Protein AF-A0A941EX60-F1 (afdb_monomer_lite)

Structure (mmCIF, N/CA/C/O backbone):
data_AF-A0A941EX60-F1
#
_entry.id   AF-A0A941EX60-F1
#
loop_
_atom_site.group_PDB
_atom_site.id
_atom_site.type_symbol
_atom_site.label_atom_id
_atom_site.label_alt_id
_atom_site.label_comp_id
_atom_site.label_asym_id
_atom_site.label_entity_id
_atom_site.label_seq_id
_atom_site.pdbx_PDB_ins_code
_atom_site.Cartn_x
_atom_site.Cartn_y
_atom_site.Cartn_z
_atom_site.occupancy
_atom_site.B_iso_or_equiv
_atom_site.auth_seq_id
_atom_site.auth_comp_id
_atom_site.auth_asym_id
_atom_site.auth_atom_id
_atom_site.pdbx_PDB_model_num
ATOM 1 N N . MET A 1 1 ? 16.460 -12.835 -26.273 1.00 49.59 1 MET A N 1
ATOM 2 C CA . MET A 1 1 ? 15.798 -11.607 -25.777 1.00 49.59 1 MET A CA 1
ATOM 3 C C . MET A 1 1 ? 15.577 -11.772 -24.280 1.00 49.59 1 MET A C 1
ATOM 5 O O . MET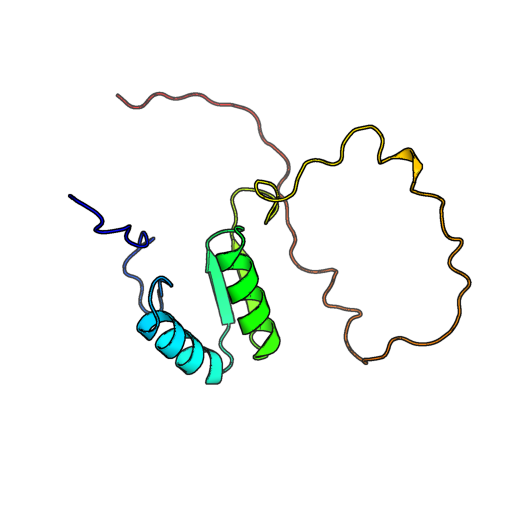 A 1 1 ? 15.169 -12.855 -23.881 1.00 49.59 1 MET A O 1
ATOM 9 N N . LEU A 1 2 ? 15.900 -10.766 -23.462 1.00 77.44 2 LEU A N 1
ATOM 10 C CA . LEU A 1 2 ? 15.728 -10.811 -22.004 1.00 77.44 2 LEU A CA 1
ATOM 11 C C . LEU A 1 2 ? 14.708 -9.742 -21.595 1.00 77.44 2 LEU A C 1
ATOM 13 O O . LEU A 1 2 ? 14.896 -8.568 -21.898 1.00 77.44 2 LEU A O 1
ATOM 17 N N . ALA A 1 3 ? 13.622 -10.169 -20.949 1.00 90.00 3 ALA A N 1
ATOM 18 C CA . ALA A 1 3 ? 12.496 -9.328 -20.533 1.00 90.00 3 ALA A CA 1
ATOM 19 C C . ALA A 1 3 ? 11.965 -9.768 -19.155 1.00 90.00 3 ALA A C 1
ATOM 21 O O . ALA A 1 3 ? 10.765 -9.878 -18.931 1.00 90.00 3 ALA A O 1
ATOM 22 N N . THR A 1 4 ? 12.871 -10.058 -18.222 1.00 92.38 4 THR A N 1
ATOM 23 C CA . THR A 1 4 ? 12.556 -10.589 -16.882 1.00 92.38 4 THR A CA 1
ATOM 24 C C . THR A 1 4 ? 11.942 -9.555 -15.931 1.00 92.38 4 THR A C 1
ATOM 26 O O . THR A 1 4 ? 11.583 -9.882 -14.803 1.00 92.38 4 THR A O 1
ATOM 29 N N . GLY A 1 5 ? 11.780 -8.307 -16.378 1.00 91.19 5 GLY A N 1
ATOM 30 C CA . GLY A 1 5 ? 11.181 -7.242 -15.586 1.00 91.19 5 GLY A CA 1
ATOM 31 C C . GLY A 1 5 ? 12.091 -6.779 -14.447 1.00 91.19 5 GLY A C 1
ATOM 32 O O . GLY A 1 5 ? 13.298 -6.635 -14.612 1.00 91.19 5 GLY A O 1
ATOM 33 N N . SER A 1 6 ? 11.495 -6.480 -13.294 1.00 89.25 6 SER A N 1
ATOM 34 C CA . SER A 1 6 ? 12.212 -6.032 -12.099 1.00 89.25 6 SER A CA 1
ATOM 35 C C . SER A 1 6 ? 11.547 -6.566 -10.835 1.00 89.25 6 SER A C 1
ATOM 37 O O . SER A 1 6 ? 10.363 -6.904 -10.842 1.00 89.25 6 SER A O 1
ATOM 39 N N . HIS A 1 7 ? 12.300 -6.621 -9.742 1.00 88.88 7 HIS A N 1
ATOM 40 C CA . HIS A 1 7 ? 11.804 -7.070 -8.445 1.00 88.88 7 HIS A CA 1
ATOM 41 C C . HIS A 1 7 ? 11.629 -5.892 -7.489 1.00 88.88 7 HIS A C 1
ATOM 43 O O . HIS A 1 7 ? 12.357 -4.898 -7.564 1.00 88.88 7 HIS A O 1
ATOM 49 N N . ALA A 1 8 ? 10.647 -6.000 -6.594 1.00 90.31 8 ALA A N 1
ATOM 50 C CA . ALA A 1 8 ? 10.499 -5.047 -5.507 1.00 90.31 8 ALA A CA 1
ATOM 51 C C . ALA A 1 8 ? 11.677 -5.189 -4.534 1.00 90.31 8 ALA A C 1
ATOM 53 O O . ALA A 1 8 ? 12.094 -6.297 -4.198 1.00 90.31 8 ALA A O 1
ATOM 54 N N . ARG A 1 9 ? 12.212 -4.056 -4.078 1.00 89.75 9 ARG A N 1
ATOM 55 C CA . ARG A 1 9 ? 13.248 -4.036 -3.046 1.00 89.75 9 ARG A CA 1
ATOM 56 C C . ARG A 1 9 ? 12.584 -4.228 -1.685 1.00 89.75 9 ARG A C 1
ATOM 58 O O . ARG A 1 9 ? 11.687 -3.460 -1.348 1.00 89.75 9 ARG A O 1
ATOM 65 N N . ARG A 1 10 ? 13.050 -5.208 -0.912 1.00 90.19 10 ARG A N 1
ATOM 66 C CA . ARG A 1 10 ? 12.714 -5.307 0.511 1.00 90.19 10 ARG A CA 1
ATOM 67 C C . ARG A 1 10 ? 13.530 -4.303 1.306 1.00 90.19 10 ARG A C 1
ATOM 69 O O . ARG A 1 10 ? 14.704 -4.082 1.007 1.00 90.19 10 ARG A O 1
ATOM 76 N N . LEU A 1 11 ? 12.886 -3.658 2.268 1.00 85.50 11 LEU A N 1
ATOM 77 C CA . LEU A 1 11 ? 13.549 -2.718 3.161 1.00 85.50 11 LEU A CA 1
ATOM 78 C C . LEU A 1 11 ? 14.237 -3.467 4.302 1.00 85.50 11 LEU A C 1
ATOM 80 O O . LEU A 1 11 ? 15.283 -3.029 4.777 1.00 85.50 11 LEU A O 1
ATOM 84 N N . SER A 1 12 ? 13.653 -4.575 4.757 1.00 87.50 12 SER A N 1
ATOM 85 C CA . SER A 1 12 ? 14.156 -5.411 5.848 1.00 87.50 12 SER A CA 1
ATOM 86 C C . SER A 1 12 ? 13.617 -6.848 5.698 1.00 87.50 12 SER A C 1
ATOM 88 O O . SER A 1 12 ? 13.306 -7.296 4.592 1.00 87.50 12 SER A O 1
ATOM 90 N N . GLU A 1 13 ? 13.535 -7.588 6.807 1.00 86.00 13 GLU A N 1
ATOM 91 C CA . GLU A 1 13 ? 12.873 -8.897 6.904 1.00 86.00 13 GLU A CA 1
ATOM 92 C C . GLU A 1 13 ? 11.904 -8.929 8.097 1.00 86.00 13 GLU A C 1
ATOM 94 O O . GLU A 1 13 ? 11.735 -9.938 8.782 1.00 86.00 13 GLU A O 1
ATOM 99 N N . LEU A 1 14 ? 11.293 -7.780 8.396 1.00 87.62 14 LEU A N 1
ATOM 100 C CA . LEU A 1 14 ? 10.461 -7.635 9.584 1.00 87.62 14 LEU A CA 1
ATOM 101 C C . LEU A 1 14 ? 9.126 -8.381 9.417 1.00 87.62 14 LEU A C 1
ATOM 103 O O . LEU A 1 14 ? 8.503 -8.312 8.350 1.00 87.62 14 LEU A O 1
ATOM 107 N N . PRO A 1 15 ? 8.616 -9.032 10.480 1.00 84.25 15 PRO A N 1
ATOM 108 C CA . PRO A 1 15 ? 7.263 -9.568 10.477 1.00 84.25 15 PRO A CA 1
ATOM 109 C C . PRO A 1 15 ? 6.249 -8.467 10.143 1.00 84.25 15 PRO A C 1
ATOM 111 O O . PRO A 1 15 ? 6.206 -7.427 10.794 1.00 84.25 15 PRO A O 1
ATOM 114 N N . GLY A 1 16 ? 5.429 -8.693 9.116 1.00 86.12 16 GLY A N 1
ATOM 115 C CA . GLY A 1 16 ? 4.431 -7.720 8.662 1.00 86.12 16 GLY A CA 1
ATOM 116 C C . GLY A 1 16 ? 4.866 -6.846 7.483 1.00 86.12 16 GLY A C 1
ATOM 117 O O . GLY A 1 16 ? 4.001 -6.209 6.882 1.00 86.12 16 GLY A O 1
ATOM 118 N N . GLU A 1 17 ? 6.139 -6.881 7.076 1.00 92.94 17 GLU A N 1
ATOM 119 C CA . GLU A 1 17 ? 6.583 -6.270 5.819 1.00 92.94 17 GLU A CA 1
ATOM 120 C C . GLU A 1 17 ? 5.863 -6.910 4.621 1.00 92.94 17 GLU A C 1
ATOM 122 O O . GLU A 1 17 ? 5.605 -8.119 4.590 1.00 92.94 17 GLU A O 1
ATOM 127 N N . LEU A 1 18 ? 5.492 -6.082 3.645 1.00 93.38 18 LEU A N 1
ATOM 128 C CA . LEU A 1 18 ? 4.883 -6.518 2.396 1.00 93.38 18 LEU A CA 1
ATOM 129 C C . LEU A 1 18 ? 5.379 -5.630 1.254 1.00 93.38 18 LEU A C 1
ATOM 131 O O . LEU A 1 18 ? 5.385 -4.405 1.364 1.00 93.38 18 LEU A O 1
ATOM 135 N N . THR A 1 19 ? 5.763 -6.257 0.149 1.00 94.56 19 THR A N 1
ATOM 136 C CA . THR A 1 19 ? 6.061 -5.584 -1.119 1.00 94.56 19 THR A CA 1
ATOM 137 C C . THR A 1 19 ? 4.908 -5.788 -2.088 1.00 94.56 19 THR A C 1
ATOM 139 O O . THR A 1 19 ? 4.256 -6.819 -2.021 1.00 94.56 19 THR A O 1
ATOM 142 N N . LEU A 1 20 ? 4.678 -4.845 -3.003 1.00 93.00 20 LEU A N 1
ATOM 143 C CA . LEU A 1 20 ? 3.600 -4.931 -3.989 1.00 93.00 20 LEU A CA 1
ATOM 144 C C . LEU A 1 20 ? 4.177 -4.928 -5.407 1.00 93.00 20 LEU A C 1
ATOM 146 O O . LEU A 1 20 ? 4.638 -3.892 -5.889 1.00 93.00 20 LEU A O 1
ATOM 150 N N . ARG A 1 21 ? 4.171 -6.087 -6.072 1.00 92.00 21 ARG A N 1
ATOM 151 C CA . ARG A 1 21 ? 4.573 -6.225 -7.480 1.00 92.00 21 ARG A CA 1
ATOM 152 C C . ARG A 1 21 ? 3.586 -7.049 -8.296 1.00 92.00 21 ARG A C 1
ATOM 154 O O . ARG A 1 21 ? 3.345 -6.708 -9.452 1.00 92.00 21 ARG A O 1
ATOM 161 N N . GLY A 1 22 ? 3.072 -8.128 -7.716 1.00 93.25 22 GLY A N 1
ATOM 162 C CA . GLY A 1 22 ? 2.156 -9.054 -8.376 1.00 93.25 22 GLY A CA 1
ATOM 163 C C . GLY A 1 22 ? 0.737 -9.016 -7.817 1.00 93.25 22 GLY A C 1
ATOM 164 O O . GLY A 1 22 ? 0.433 -8.316 -6.850 1.00 93.25 22 GLY A O 1
ATOM 165 N N . LEU A 1 23 ? -0.132 -9.822 -8.428 1.00 94.19 23 LEU A N 1
ATOM 166 C CA . LEU A 1 23 ? -1.503 -10.027 -7.961 1.00 94.19 23 LEU A CA 1
ATOM 167 C C . LEU A 1 23 ? -1.539 -10.657 -6.562 1.00 94.19 23 LEU A C 1
ATOM 169 O O . LEU A 1 23 ? -2.324 -10.223 -5.722 1.00 94.19 23 LEU A O 1
ATOM 173 N N . ASP A 1 24 ? -0.672 -11.633 -6.295 1.00 95.19 24 ASP A N 1
ATOM 174 C CA . ASP A 1 24 ? -0.634 -12.327 -5.003 1.0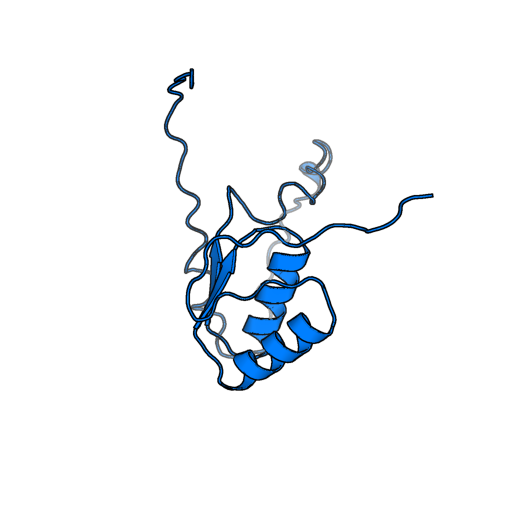0 95.19 24 ASP A CA 1
ATOM 175 C C . ASP A 1 24 ? -0.322 -11.367 -3.850 1.00 95.19 24 ASP A C 1
ATOM 177 O O . ASP A 1 24 ? -0.986 -11.393 -2.812 1.00 95.19 24 ASP A O 1
ATOM 181 N N . ASP A 1 25 ? 0.614 -10.441 -4.068 1.00 94.50 25 ASP A N 1
ATOM 182 C CA . ASP A 1 25 ? 0.929 -9.376 -3.117 1.00 94.50 25 ASP A CA 1
ATOM 183 C C . ASP A 1 25 ? -0.295 -8.487 -2.839 1.00 94.50 25 ASP A C 1
ATOM 185 O O . ASP A 1 25 ? -0.565 -8.118 -1.693 1.00 94.50 25 ASP A O 1
ATOM 189 N N . ALA A 1 26 ? -1.066 -8.155 -3.881 1.00 94.62 26 ALA A N 1
ATOM 190 C CA . ALA A 1 26 ? -2.266 -7.330 -3.761 1.00 94.62 26 ALA A CA 1
ATOM 191 C C . ALA A 1 26 ? -3.382 -8.050 -2.991 1.00 94.62 26 ALA A C 1
ATOM 193 O O . ALA A 1 26 ? -4.066 -7.437 -2.165 1.00 94.62 26 ALA A O 1
ATOM 194 N N . LEU A 1 27 ? -3.553 -9.355 -3.217 1.00 96.50 27 LEU A N 1
ATOM 195 C CA . LEU A 1 27 ? -4.503 -10.184 -2.475 1.00 96.50 27 LEU A CA 1
ATOM 196 C C . LEU A 1 27 ? -4.101 -10.301 -1.001 1.00 96.50 27 LEU A C 1
ATOM 198 O O . LEU A 1 27 ? -4.948 -10.121 -0.122 1.00 96.50 27 LEU A O 1
ATOM 202 N N . ALA A 1 28 ? -2.814 -10.521 -0.722 1.00 95.31 28 ALA A N 1
ATOM 203 C CA . ALA A 1 28 ? -2.281 -10.562 0.637 1.00 95.31 28 ALA A CA 1
ATOM 204 C C . ALA A 1 28 ? -2.465 -9.220 1.362 1.00 95.31 28 ALA A C 1
ATOM 206 O O . ALA A 1 28 ? -2.903 -9.190 2.516 1.00 95.31 28 ALA A O 1
ATOM 207 N N . LEU A 1 29 ? -2.199 -8.102 0.678 1.00 95.44 29 LEU A N 1
ATOM 208 C CA . LEU A 1 29 ? -2.452 -6.761 1.200 1.00 95.44 29 LEU A CA 1
ATOM 209 C C . LEU A 1 29 ? -3.932 -6.584 1.541 1.00 95.44 29 LEU A C 1
ATOM 211 O O . LEU A 1 29 ? -4.263 -6.214 2.666 1.00 95.44 29 LEU A O 1
ATOM 215 N N . ARG A 1 30 ? -4.831 -6.890 0.600 1.00 95.50 30 ARG A N 1
ATOM 216 C CA . ARG A 1 30 ? -6.281 -6.759 0.795 1.00 95.50 30 ARG A CA 1
ATOM 217 C C . ARG A 1 30 ? -6.771 -7.570 1.993 1.00 95.50 30 ARG A C 1
ATOM 219 O O . ARG A 1 30 ? -7.559 -7.056 2.783 1.00 95.50 30 ARG A O 1
ATOM 226 N N . ALA A 1 31 ? -6.291 -8.803 2.149 1.00 96.00 31 ALA A N 1
ATOM 227 C CA . ALA A 1 31 ? -6.632 -9.646 3.292 1.00 96.00 31 ALA A CA 1
ATOM 228 C C . ALA A 1 31 ? -6.169 -9.024 4.620 1.00 96.00 31 ALA A C 1
ATOM 230 O O . ALA A 1 31 ? -6.937 -8.982 5.578 1.00 96.00 31 ALA A O 1
ATOM 231 N N . ARG A 1 32 ? -4.949 -8.472 4.674 1.00 95.25 32 ARG A N 1
ATOM 232 C CA . ARG A 1 32 ? -4.436 -7.793 5.877 1.00 95.25 32 ARG A CA 1
ATOM 233 C C . ARG A 1 32 ? -5.187 -6.507 6.200 1.00 95.25 32 ARG A C 1
ATOM 235 O O . ARG A 1 32 ? -5.408 -6.217 7.368 1.00 95.25 32 ARG A O 1
ATOM 242 N N . LEU A 1 33 ? -5.603 -5.746 5.190 1.00 95.75 33 LEU A N 1
ATOM 243 C CA . LEU A 1 33 ? -6.368 -4.515 5.397 1.00 95.75 33 LEU A CA 1
ATOM 244 C C . LEU A 1 33 ? -7.777 -4.777 5.952 1.00 95.75 33 LEU A C 1
ATOM 246 O O . LEU A 1 33 ? -8.356 -3.884 6.566 1.00 95.75 33 LEU A O 1
ATOM 250 N N . ALA A 1 34 ? -8.319 -5.990 5.799 1.00 95.50 34 ALA A N 1
ATOM 251 C CA . ALA A 1 34 ? -9.647 -6.339 6.307 1.00 95.50 34 ALA A CA 1
ATOM 252 C C . ALA A 1 34 ? -9.765 -6.206 7.837 1.00 95.50 34 ALA A C 1
ATOM 254 O O . ALA A 1 34 ? -10.835 -5.861 8.338 1.00 95.50 34 ALA A O 1
ATOM 255 N N . SER A 1 35 ? -8.671 -6.413 8.580 1.00 95.38 35 SER A N 1
ATOM 256 C CA . SER A 1 35 ? -8.634 -6.216 10.038 1.00 95.38 35 SER A CA 1
ATOM 257 C C . SER A 1 35 ? -8.471 -4.750 10.461 1.00 95.38 35 SER A C 1
ATOM 259 O O . SER A 1 35 ? -8.420 -4.462 11.655 1.00 95.38 35 SER A O 1
ATOM 261 N N . LYS A 1 36 ? -8.414 -3.817 9.499 1.00 96.56 36 LYS A N 1
ATOM 262 C CA . LYS A 1 36 ? -8.222 -2.371 9.696 1.00 96.56 36 LYS A CA 1
ATOM 263 C C . LYS A 1 36 ? -6.992 -2.019 10.554 1.00 96.56 36 LYS A C 1
ATOM 265 O O . LYS A 1 36 ? -7.113 -1.256 11.517 1.00 96.56 36 LYS A O 1
ATOM 270 N N . PRO A 1 37 ? -5.800 -2.561 10.240 1.00 95.38 37 PRO A N 1
ATOM 271 C CA . PRO A 1 37 ? -4.598 -2.299 11.020 1.00 95.38 37 PRO A CA 1
ATOM 272 C C . PRO A 1 37 ? -4.113 -0.848 10.863 1.00 95.38 37 PRO A C 1
ATOM 274 O O . PRO A 1 37 ? -4.581 -0.082 10.020 1.00 95.38 37 PRO A O 1
ATOM 277 N N . SER A 1 38 ? -3.114 -0.474 11.665 1.00 96.62 38 SER A N 1
ATOM 278 C CA . SER A 1 38 ? -2.299 0.707 11.369 1.00 96.62 38 SER A CA 1
ATOM 279 C C . SER A 1 38 ? -1.298 0.348 10.271 1.00 96.62 38 SER A C 1
ATOM 281 O O . SER A 1 38 ? -0.574 -0.636 10.397 1.00 96.62 38 SER A O 1
ATOM 283 N N . VAL A 1 39 ? -1.259 1.136 9.201 1.00 97.06 39 VAL A N 1
ATOM 284 C CA . VAL A 1 39 ? -0.484 0.855 7.989 1.00 97.06 39 VAL A CA 1
ATOM 285 C C . VAL A 1 39 ? 0.591 1.917 7.815 1.00 97.06 39 VAL A C 1
ATOM 287 O O . VAL A 1 39 ? 0.304 3.113 7.830 1.00 97.06 39 VAL A O 1
ATOM 290 N N . VAL A 1 40 ? 1.828 1.476 7.603 1.00 96.69 40 VAL A N 1
ATOM 291 C CA . VAL A 1 40 ? 2.931 2.348 7.195 1.00 96.69 40 VAL A CA 1
ATOM 292 C C . VAL A 1 40 ? 3.264 2.045 5.741 1.00 96.69 40 VAL A C 1
ATOM 294 O O . VAL A 1 40 ? 3.546 0.901 5.392 1.00 96.69 40 VAL A O 1
ATOM 297 N N . VAL A 1 41 ? 3.228 3.067 4.892 1.00 96.38 41 VAL A N 1
ATOM 298 C CA . VAL A 1 41 ? 3.597 2.973 3.478 1.00 96.38 41 VAL A CA 1
ATOM 299 C C . VAL A 1 41 ? 4.943 3.650 3.275 1.00 96.38 41 VAL A C 1
ATOM 301 O O . VAL A 1 41 ? 5.106 4.833 3.575 1.00 96.38 41 VAL A O 1
ATOM 304 N N . ILE A 1 42 ? 5.909 2.904 2.747 1.00 95.12 42 ILE A N 1
ATOM 305 C CA . ILE A 1 42 ? 7.243 3.419 2.444 1.00 95.12 42 ILE A CA 1
ATOM 306 C C . ILE A 1 42 ? 7.316 3.781 0.960 1.00 95.12 42 ILE A C 1
ATOM 308 O O . ILE A 1 42 ? 7.172 2.923 0.092 1.00 95.12 42 ILE A O 1
ATOM 312 N N . GLY A 1 43 ? 7.577 5.055 0.674 1.00 92.62 43 GLY A N 1
ATOM 313 C CA . GLY A 1 43 ? 7.686 5.599 -0.676 1.00 92.62 43 GLY A CA 1
ATOM 314 C C . GLY A 1 43 ? 6.512 6.505 -1.046 1.00 92.62 43 GLY A C 1
ATOM 315 O O . GLY A 1 43 ? 5.354 6.106 -1.011 1.00 92.62 43 GLY A O 1
ATOM 316 N N . GLY A 1 44 ? 6.829 7.731 -1.466 1.00 92.38 44 GLY A N 1
ATOM 317 C CA . GLY A 1 44 ? 5.852 8.746 -1.878 1.00 92.38 44 GLY A CA 1
ATOM 318 C C . GLY A 1 44 ? 5.591 8.790 -3.386 1.00 92.38 44 GLY A C 1
ATOM 319 O O . GLY A 1 44 ? 5.315 9.862 -3.911 1.00 92.38 44 GLY A O 1
ATOM 320 N N . GLY A 1 45 ? 5.767 7.678 -4.105 1.00 93.50 45 GLY A N 1
ATOM 321 C CA . GLY A 1 45 ? 5.458 7.588 -5.539 1.00 93.50 45 GLY A CA 1
ATOM 322 C C . GLY A 1 45 ? 3.988 7.227 -5.810 1.00 93.50 45 GLY A C 1
ATOM 323 O O . GLY A 1 45 ? 3.258 6.956 -4.859 1.00 93.50 45 GLY A O 1
ATOM 324 N N . PRO A 1 46 ? 3.555 7.161 -7.086 1.00 94.25 46 PRO A N 1
ATOM 325 C CA . PRO A 1 46 ? 2.174 6.860 -7.468 1.00 94.25 46 PRO A CA 1
ATOM 326 C C . PRO A 1 46 ? 1.629 5.592 -6.810 1.00 94.25 46 PRO A C 1
ATOM 328 O O . PRO A 1 46 ? 0.642 5.669 -6.092 1.00 94.25 46 PRO A O 1
ATOM 331 N N . LEU A 1 47 ? 2.343 4.467 -6.933 1.00 93.69 47 LEU A N 1
ATOM 332 C CA . LEU A 1 47 ? 1.925 3.197 -6.332 1.00 93.69 47 LEU A CA 1
ATOM 333 C C . LEU A 1 47 ? 1.798 3.285 -4.801 1.00 93.69 47 LEU A C 1
ATOM 335 O O . LEU A 1 47 ? 0.839 2.783 -4.226 1.00 93.69 47 LEU A O 1
ATOM 339 N N . GLY A 1 48 ? 2.744 3.953 -4.133 1.00 94.50 48 GLY A N 1
ATOM 340 C CA . GLY A 1 48 ? 2.681 4.157 -2.683 1.00 94.50 48 GLY A CA 1
ATOM 341 C C . GLY A 1 48 ? 1.459 4.983 -2.278 1.00 94.50 48 GLY A C 1
ATOM 342 O O . GLY A 1 48 ? 0.759 4.641 -1.329 1.00 94.50 48 GLY A O 1
ATOM 343 N N . MET A 1 49 ? 1.141 6.029 -3.040 1.00 95.94 49 MET A N 1
ATOM 344 C CA . MET A 1 49 ? -0.032 6.864 -2.782 1.00 95.94 49 MET A CA 1
ATOM 345 C C . MET A 1 49 ? -1.354 6.165 -3.107 1.00 95.94 49 MET A C 1
ATOM 347 O O . MET A 1 49 ? -2.319 6.346 -2.368 1.00 95.94 49 MET A O 1
ATOM 351 N N . GLU A 1 50 ? -1.407 5.336 -4.148 1.00 96.19 50 GLU A N 1
ATOM 352 C CA . GLU A 1 50 ? -2.565 4.487 -4.454 1.00 96.19 50 GLU A CA 1
ATOM 353 C C . GLU A 1 50 ? -2.830 3.490 -3.323 1.00 96.19 50 GLU A C 1
ATOM 355 O O . GLU A 1 50 ? -3.958 3.388 -2.839 1.00 96.19 50 GLU A O 1
ATOM 360 N N . VAL A 1 51 ? -1.785 2.819 -2.828 1.00 96.75 51 VAL A N 1
ATOM 361 C CA . VAL A 1 51 ? -1.885 1.910 -1.676 1.00 96.75 51 VAL A CA 1
ATOM 362 C C . VAL A 1 51 ? -2.327 2.657 -0.421 1.00 96.75 51 VAL A C 1
ATOM 364 O O . VAL A 1 51 ? -3.225 2.195 0.283 1.00 96.75 51 VAL A O 1
ATOM 367 N N . ALA A 1 52 ? -1.737 3.823 -0.146 1.00 97.12 52 ALA A N 1
ATOM 368 C CA . ALA A 1 52 ? -2.115 4.647 0.997 1.00 97.12 52 ALA A CA 1
ATOM 369 C C . ALA A 1 52 ? -3.588 5.073 0.918 1.00 97.12 52 ALA A C 1
ATOM 371 O O . ALA A 1 52 ? -4.318 4.962 1.902 1.00 97.12 52 ALA A O 1
ATOM 372 N N . SER A 1 53 ? -4.045 5.503 -0.260 1.00 96.56 53 SER A N 1
ATOM 373 C CA . SER A 1 53 ? -5.439 5.872 -0.509 1.00 96.56 53 SER A CA 1
ATOM 374 C C . SER A 1 53 ? -6.386 4.683 -0.335 1.00 96.56 53 SER A C 1
ATOM 376 O O . SER A 1 53 ? -7.392 4.807 0.362 1.00 96.56 53 SER A O 1
ATOM 378 N N . GLY A 1 54 ? -6.043 3.514 -0.882 1.00 96.56 54 GLY A N 1
ATOM 379 C CA . GLY A 1 54 ? -6.832 2.291 -0.730 1.00 96.56 54 GLY A CA 1
ATOM 380 C C . GLY A 1 54 ? -6.935 1.826 0.725 1.00 96.56 54 GLY A C 1
ATOM 381 O O . GLY A 1 54 ? -8.018 1.469 1.187 1.00 96.56 54 GLY A O 1
ATOM 382 N N . ALA A 1 55 ? -5.838 1.893 1.482 1.00 96.94 55 ALA A N 1
ATOM 383 C CA . ALA A 1 55 ? -5.833 1.568 2.908 1.00 96.94 55 ALA A CA 1
ATOM 384 C C . ALA A 1 55 ? -6.671 2.562 3.733 1.00 96.94 55 ALA A C 1
ATOM 386 O O . ALA A 1 55 ? -7.431 2.143 4.608 1.00 96.94 55 ALA A O 1
ATOM 387 N N . LEU A 1 56 ? -6.600 3.862 3.422 1.00 97.00 56 LEU A N 1
ATOM 388 C CA . LEU A 1 56 ? -7.476 4.874 4.024 1.00 97.00 56 LEU A CA 1
ATOM 389 C C . LEU A 1 56 ? -8.952 4.593 3.710 1.00 97.00 56 LEU A C 1
ATOM 391 O O . LEU A 1 56 ? -9.782 4.631 4.616 1.00 97.00 56 LEU A O 1
ATOM 395 N N . ALA A 1 57 ? -9.282 4.256 2.459 1.00 96.38 57 ALA A N 1
ATOM 396 C CA . ALA A 1 57 ? -10.643 3.908 2.046 1.00 96.38 57 ALA A CA 1
ATOM 397 C C . ALA A 1 57 ? -11.165 2.636 2.739 1.00 96.38 57 ALA A C 1
ATOM 399 O O . ALA A 1 57 ? -12.355 2.536 3.032 1.00 96.38 57 ALA A O 1
ATOM 400 N N . ALA A 1 58 ? -10.278 1.695 3.073 1.00 95.50 58 ALA A N 1
ATOM 401 C CA . ALA A 1 58 ? -10.598 0.520 3.884 1.00 95.50 58 ALA A CA 1
ATOM 402 C C . ALA A 1 58 ? -10.816 0.839 5.383 1.00 95.50 58 ALA A C 1
ATOM 404 O O . ALA A 1 58 ? -11.202 -0.042 6.154 1.00 95.50 58 ALA A O 1
ATOM 405 N N . GLY A 1 59 ? -10.595 2.087 5.812 1.00 96.31 59 GLY A N 1
ATOM 406 C CA . GLY A 1 59 ? -10.756 2.533 7.198 1.00 96.31 59 GLY A CA 1
ATOM 407 C C . GLY A 1 59 ? -9.524 2.310 8.076 1.00 96.31 59 GLY A C 1
ATOM 408 O O . GLY A 1 59 ? -9.646 2.308 9.301 1.00 96.31 59 GLY A O 1
ATOM 409 N N . CYS A 1 60 ? -8.350 2.106 7.478 1.00 97.38 60 CYS A N 1
ATOM 410 C CA . CYS A 1 60 ? -7.094 1.968 8.212 1.00 97.38 60 CYS A CA 1
ATOM 411 C C . CYS A 1 60 ? -6.527 3.338 8.602 1.00 97.38 60 CYS A C 1
ATOM 413 O O . CYS A 1 60 ? -6.725 4.338 7.909 1.00 97.38 60 CYS A O 1
ATOM 415 N N . ARG A 1 61 ? -5.732 3.378 9.677 1.00 97.81 61 ARG A N 1
ATOM 416 C CA . ARG A 1 61 ? -4.863 4.529 9.964 1.00 97.81 61 ARG A CA 1
ATOM 417 C C . ARG A 1 61 ? -3.600 4.393 9.123 1.00 97.81 61 ARG A C 1
ATOM 419 O O . ARG A 1 61 ? -2.920 3.381 9.247 1.00 97.81 61 ARG A O 1
ATOM 426 N N . VAL A 1 62 ? -3.282 5.389 8.299 1.00 97.88 62 VAL A N 1
ATOM 427 C CA . VAL A 1 62 ? -2.163 5.305 7.350 1.00 97.88 62 VAL A CA 1
ATOM 428 C C . VAL A 1 62 ? -1.115 6.375 7.629 1.00 97.88 62 VAL A C 1
ATOM 430 O O . VAL A 1 62 ? -1.445 7.542 7.825 1.00 97.88 62 VAL A O 1
ATOM 433 N N . THR A 1 63 ? 0.154 5.978 7.599 1.00 97.25 63 THR A N 1
ATOM 434 C CA . THR A 1 63 ? 1.314 6.872 7.652 1.00 97.25 63 THR A CA 1
ATOM 435 C C . THR A 1 63 ? 2.181 6.634 6.422 1.00 97.25 63 THR A C 1
ATOM 437 O O . THR A 1 63 ? 2.550 5.497 6.143 1.00 97.25 63 THR A O 1
ATOM 440 N N . VAL A 1 64 ? 2.521 7.693 5.687 1.00 96.44 64 VAL A N 1
ATOM 441 C CA . VAL A 1 64 ? 3.406 7.612 4.515 1.00 96.44 64 VAL A CA 1
ATOM 442 C C . VAL A 1 64 ? 4.778 8.163 4.882 1.00 96.44 64 VAL A C 1
ATOM 444 O O . VAL A 1 64 ? 4.882 9.271 5.404 1.00 96.44 64 VAL A O 1
ATOM 447 N N . VAL A 1 65 ? 5.832 7.403 4.587 1.00 95.56 65 VAL A N 1
ATOM 448 C CA . VAL A 1 65 ? 7.227 7.813 4.779 1.00 95.56 65 VAL A CA 1
ATOM 449 C C . VAL A 1 65 ? 7.871 8.014 3.413 1.00 95.56 65 VAL A C 1
ATOM 451 O O . VAL A 1 65 ? 7.976 7.078 2.619 1.00 95.56 65 VAL A O 1
ATOM 454 N N . SER A 1 66 ? 8.322 9.233 3.124 1.00 93.69 66 SER A N 1
ATOM 455 C CA . SER A 1 66 ? 8.958 9.585 1.853 1.00 93.69 66 SER A CA 1
ATOM 456 C C . SER A 1 66 ? 10.139 10.530 2.043 1.00 93.69 66 SER A C 1
ATOM 458 O O . SER A 1 66 ? 10.167 11.350 2.958 1.00 93.69 66 SER A O 1
ATOM 460 N N . GLN A 1 67 ? 11.112 10.437 1.134 1.00 88.44 67 GLN A N 1
ATOM 461 C CA . GLN A 1 67 ? 12.208 11.398 1.034 1.00 88.44 67 GLN A CA 1
ATOM 462 C C . GLN A 1 67 ? 11.686 12.666 0.338 1.00 88.44 67 GLN A C 1
ATOM 464 O O . GLN A 1 67 ? 11.756 12.790 -0.882 1.00 88.44 67 GLN A O 1
ATOM 469 N N . GLY A 1 68 ? 11.083 13.573 1.109 1.00 88.81 68 GLY A N 1
ATOM 470 C CA . GLY A 1 68 ? 10.460 14.806 0.614 1.00 88.81 68 GLY A CA 1
ATOM 471 C C . GLY A 1 68 ? 8.942 14.710 0.445 1.00 88.81 68 GLY A C 1
ATOM 472 O O . GLY A 1 68 ? 8.313 13.744 0.879 1.00 88.81 68 GLY A O 1
ATOM 473 N N . VAL A 1 69 ? 8.347 15.738 -0.166 1.00 87.94 69 VAL A N 1
ATOM 474 C CA . VAL A 1 69 ? 6.893 15.815 -0.377 1.00 87.94 69 VAL A CA 1
ATOM 475 C C . VAL A 1 69 ? 6.459 14.719 -1.368 1.00 87.94 69 VAL A C 1
ATOM 477 O O . VAL A 1 69 ? 7.033 14.645 -2.462 1.00 87.94 69 VAL A O 1
ATOM 480 N N . PRO A 1 70 ? 5.469 13.868 -1.026 1.00 90.12 70 PRO A N 1
ATOM 481 C CA . PRO A 1 70 ? 4.977 12.828 -1.927 1.00 90.12 70 PRO A CA 1
ATOM 482 C C . PRO A 1 70 ? 4.568 13.374 -3.300 1.00 90.12 70 PRO A C 1
ATOM 484 O O . PRO A 1 70 ? 4.107 14.505 -3.418 1.00 90.12 70 PRO A O 1
ATOM 487 N N . LEU A 1 71 ? 4.736 12.557 -4.341 1.00 89.81 71 LEU A N 1
ATOM 488 C CA . LEU A 1 71 ? 4.406 12.833 -5.747 1.00 89.81 71 LEU A CA 1
ATOM 489 C C . LEU A 1 71 ? 5.168 13.988 -6.414 1.00 89.81 71 LEU A C 1
ATOM 491 O O . LEU A 1 71 ? 4.979 14.225 -7.604 1.00 89.81 71 LEU A O 1
ATOM 495 N N . THR A 1 72 ? 6.068 14.675 -5.711 1.00 86.69 72 THR A N 1
ATOM 496 C CA . THR A 1 72 ? 6.788 15.838 -6.265 1.00 86.69 72 THR A CA 1
ATOM 497 C C . THR A 1 72 ? 7.606 15.507 -7.515 1.00 86.69 72 THR A C 1
ATOM 499 O O . THR A 1 72 ? 7.722 16.343 -8.402 1.00 86.69 72 THR A O 1
ATOM 502 N N . GLY A 1 73 ? 8.168 14.299 -7.613 1.00 83.31 73 GLY A N 1
ATOM 503 C CA . GLY A 1 73 ? 8.946 13.882 -8.786 1.00 83.31 73 GLY A CA 1
ATOM 504 C C . GLY A 1 73 ? 8.095 13.523 -10.009 1.00 83.31 73 GLY A C 1
ATOM 505 O O . GLY A 1 73 ? 8.632 13.369 -11.100 1.00 83.31 73 GLY A O 1
ATOM 506 N N . GLN A 1 74 ? 6.785 13.355 -9.826 1.00 85.69 74 GLN A N 1
ATOM 507 C CA . GLN A 1 74 ? 5.840 12.879 -10.836 1.00 85.69 74 GLN A CA 1
ATOM 508 C C . GLN A 1 74 ? 4.861 13.973 -11.262 1.00 85.69 74 GLN A C 1
ATOM 510 O O . GLN A 1 74 ? 4.336 13.937 -12.372 1.00 85.69 74 GLN A O 1
ATOM 515 N N . LEU A 1 75 ? 4.618 14.950 -10.388 1.00 79.25 75 LEU A N 1
ATOM 516 C CA . LEU A 1 75 ? 3.870 16.148 -10.723 1.00 79.25 75 LEU A CA 1
ATOM 517 C C . LEU A 1 75 ? 4.775 17.088 -11.517 1.00 79.25 75 LEU A C 1
ATOM 519 O O . LEU A 1 75 ? 5.872 17.438 -11.082 1.00 79.25 75 LEU A O 1
ATOM 523 N N . ALA A 1 76 ? 4.305 17.507 -12.692 1.00 69.44 76 ALA A N 1
ATOM 524 C CA . ALA A 1 76 ? 4.976 18.549 -13.452 1.00 69.44 76 ALA A CA 1
ATOM 525 C C . ALA A 1 76 ? 5.096 19.801 -12.576 1.00 69.44 76 ALA A C 1
ATOM 527 O O . ALA A 1 76 ? 4.125 20.210 -11.932 1.00 69.44 76 ALA A O 1
ATOM 528 N N . GLN A 1 77 ? 6.280 20.416 -12.546 1.00 66.31 77 GLN A N 1
ATOM 529 C CA . GLN A 1 77 ? 6.422 21.676 -11.832 1.00 66.31 77 GLN A CA 1
ATOM 530 C C . GLN A 1 77 ? 5.480 22.711 -12.450 1.00 66.31 77 GLN A C 1
ATOM 532 O O . GLN A 1 77 ? 5.383 22.780 -13.683 1.00 66.31 77 GLN A O 1
ATOM 537 N N . PRO A 1 78 ? 4.776 23.509 -11.627 1.00 61.72 78 PRO A N 1
ATOM 538 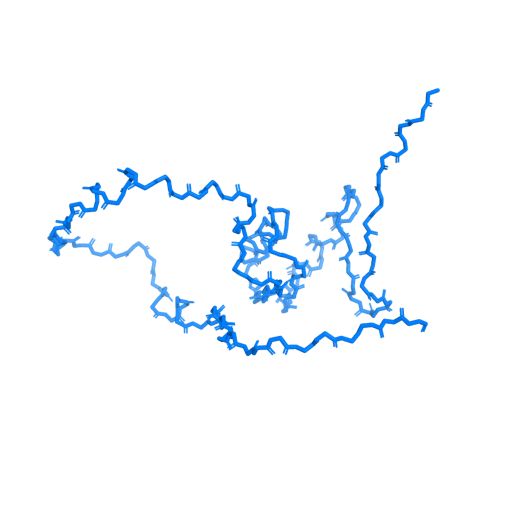C CA . PRO A 1 78 ? 3.935 24.561 -12.157 1.00 61.72 78 PRO A CA 1
ATOM 539 C C . PRO A 1 78 ? 4.820 25.479 -12.994 1.00 61.72 78 PRO A C 1
ATOM 541 O O . PRO A 1 78 ? 5.770 26.083 -12.494 1.00 61.72 78 PRO A O 1
ATOM 544 N N . SER A 1 79 ? 4.526 25.556 -14.293 1.00 60.62 79 SER A N 1
ATOM 545 C CA . SER A 1 79 ? 5.209 26.511 -15.155 1.00 60.62 79 SER A CA 1
ATOM 546 C C . SER A 1 79 ? 5.005 27.920 -14.577 1.00 60.62 79 SER A C 1
ATOM 548 O O . SER A 1 79 ? 3.921 28.215 -14.048 1.00 60.62 79 SER A O 1
ATOM 550 N N . PRO A 1 80 ? 6.001 28.817 -14.683 1.00 63.78 80 PRO A N 1
ATOM 551 C CA . PRO A 1 80 ? 5.935 30.156 -14.093 1.00 63.78 80 PRO A CA 1
ATOM 552 C C . PRO A 1 80 ? 4.763 31.011 -14.608 1.00 63.78 80 PRO A C 1
ATOM 554 O O . PRO A 1 80 ? 4.453 32.036 -14.013 1.00 63.78 80 PRO A O 1
ATOM 557 N N . ARG A 1 81 ? 4.070 30.589 -15.677 1.00 57.78 81 ARG A N 1
ATOM 558 C CA . ARG A 1 81 ? 2.867 31.249 -16.210 1.00 57.78 81 ARG A CA 1
ATOM 559 C C . ARG A 1 81 ? 1.562 30.886 -15.491 1.00 57.78 81 ARG A C 1
ATOM 561 O O . ARG A 1 81 ? 0.561 31.548 -15.729 1.00 57.78 81 ARG A O 1
ATOM 568 N N . SER A 1 82 ? 1.539 29.861 -14.638 1.00 57.50 82 SER A N 1
ATOM 569 C CA . SER A 1 82 ? 0.305 29.414 -13.960 1.00 57.50 82 SER A CA 1
ATOM 570 C C . SER A 1 82 ? -0.037 30.197 -12.684 1.00 57.50 82 SER A C 1
ATOM 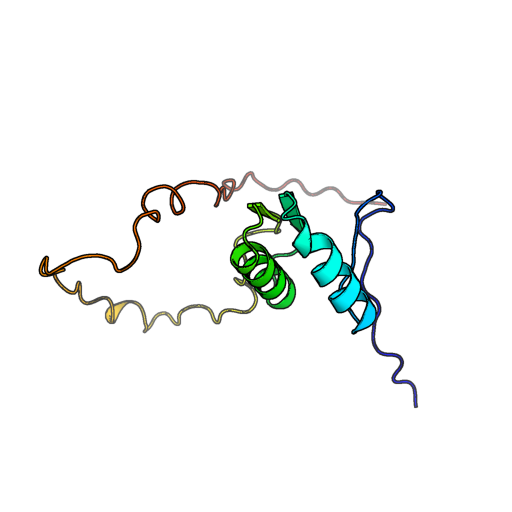572 O O . SER A 1 82 ? -1.171 30.137 -12.212 1.00 57.50 82 SER A O 1
ATOM 574 N N . SER A 1 83 ? 0.906 30.980 -12.148 1.00 55.50 83 SER A N 1
ATOM 575 C CA . SER A 1 83 ? 0.741 31.749 -10.904 1.00 55.50 83 SER A CA 1
ATOM 576 C C . SER A 1 83 ? -0.269 32.899 -11.019 1.00 55.50 83 SER A C 1
ATOM 578 O O . SER A 1 83 ? -0.837 33.318 -10.009 1.00 55.50 83 SER A O 1
ATOM 580 N N . SER A 1 84 ? -0.556 33.369 -12.237 1.00 54.91 84 SER A N 1
ATOM 581 C CA . SER A 1 84 ? -1.503 34.460 -12.496 1.00 54.91 84 SER A CA 1
ATOM 582 C C . SER A 1 84 ? -2.973 34.025 -12.528 1.00 54.91 84 SER A C 1
ATOM 584 O O . SER A 1 84 ? -3.854 34.883 -12.504 1.00 54.91 84 SER A O 1
ATOM 586 N N . LEU A 1 85 ? -3.271 32.718 -12.537 1.00 58.53 85 LEU A N 1
ATOM 587 C CA . LEU A 1 85 ? -4.655 32.224 -12.527 1.00 58.53 85 LEU A CA 1
ATOM 588 C C . LEU A 1 85 ? -5.252 32.048 -11.129 1.00 58.53 85 LEU A C 1
ATOM 590 O O . LEU A 1 85 ? -6.431 31.710 -11.004 1.00 58.53 85 LEU A O 1
ATOM 594 N N . THR A 1 86 ? -4.499 32.366 -10.076 1.00 55.28 86 THR A N 1
ATOM 595 C CA . THR A 1 86 ? -5.043 32.470 -8.718 1.00 55.28 86 THR A CA 1
ATOM 596 C C . THR A 1 86 ? -5.821 33.782 -8.573 1.00 55.28 86 THR A C 1
ATOM 598 O O . THR A 1 86 ? -5.470 34.651 -7.782 1.00 55.28 86 THR A O 1
ATOM 601 N N . ARG A 1 87 ? -6.909 33.956 -9.340 1.00 44.25 87 ARG A N 1
ATOM 602 C CA . ARG A 1 87 ? -7.959 34.896 -8.932 1.00 44.25 87 ARG A CA 1
ATOM 603 C C . ARG A 1 87 ? -8.460 34.383 -7.585 1.00 44.25 87 ARG A C 1
ATOM 605 O O . ARG A 1 87 ? -8.931 33.243 -7.538 1.00 44.25 87 ARG A O 1
ATOM 612 N N . PRO A 1 88 ? -8.388 35.167 -6.498 1.00 46.47 88 PRO A N 1
ATOM 613 C CA . PRO A 1 88 ? -9.105 34.814 -5.292 1.00 46.47 88 PRO A CA 1
ATOM 614 C C . PRO A 1 88 ? -10.584 34.762 -5.675 1.00 46.47 88 PRO A C 1
ATOM 616 O O . PRO A 1 88 ? -11.232 35.789 -5.869 1.00 46.47 88 PRO A O 1
ATOM 619 N N . ARG A 1 89 ? -11.128 33.550 -5.846 1.00 47.22 89 ARG A N 1
ATOM 620 C CA . ARG A 1 89 ? -12.567 33.343 -5.716 1.00 47.22 89 ARG A CA 1
ATOM 621 C C . ARG A 1 89 ? -12.855 33.764 -4.291 1.00 47.22 89 ARG A C 1
ATOM 623 O O . ARG A 1 89 ? -12.530 33.033 -3.359 1.00 47.22 89 ARG A O 1
ATOM 630 N N . THR A 1 90 ? -13.393 34.969 -4.132 1.00 48.03 90 THR A N 1
ATOM 631 C CA . THR A 1 90 ? -14.064 35.373 -2.908 1.00 48.03 90 THR A CA 1
ATOM 632 C C . THR A 1 90 ? -15.017 34.235 -2.581 1.00 48.03 90 THR A C 1
ATOM 634 O O . THR A 1 90 ? -15.957 33.940 -3.321 1.00 48.03 90 THR A O 1
ATOM 637 N N . ALA A 1 91 ? -14.668 33.477 -1.544 1.00 46.44 91 ALA A N 1
ATOM 638 C CA . ALA A 1 91 ? -15.472 32.378 -1.069 1.00 46.44 91 ALA A CA 1
ATOM 639 C C . ALA A 1 91 ? -16.742 33.001 -0.490 1.00 46.44 91 ALA A C 1
ATOM 641 O O . ALA A 1 91 ? -16.805 33.353 0.686 1.00 46.44 91 ALA A O 1
ATOM 642 N N . SER A 1 92 ? -17.738 33.198 -1.354 1.00 44.16 92 SER A N 1
ATOM 643 C CA . SER A 1 92 ? -19.117 33.386 -0.942 1.00 44.16 92 SER A CA 1
ATOM 644 C C . SER A 1 92 ? -19.461 32.188 -0.063 1.00 44.16 92 SER A C 1
ATOM 646 O O . SER A 1 92 ? -19.482 31.044 -0.524 1.00 44.16 92 SER A O 1
ATOM 648 N N . LYS A 1 93 ? -19.619 32.451 1.238 1.00 45.47 93 LYS A N 1
ATOM 649 C CA . LYS A 1 93 ? -20.107 31.488 2.220 1.00 45.47 93 LYS A CA 1
ATOM 650 C C . LYS A 1 93 ? -21.486 31.022 1.760 1.00 45.47 93 LYS A C 1
ATOM 652 O O . LYS A 1 93 ? -22.477 31.699 2.001 1.00 45.47 93 LYS A O 1
ATOM 657 N N . SER A 1 94 ? -21.554 29.851 1.143 1.00 41.06 94 SER A N 1
ATOM 658 C CA . SER A 1 94 ? -22.809 29.141 0.943 1.00 41.06 94 SER A CA 1
ATOM 659 C C . SER A 1 94 ? -22.603 27.649 1.174 1.00 41.06 94 SER A C 1
ATOM 661 O O . SER A 1 94 ? -21.879 26.983 0.446 1.00 41.06 94 SER A O 1
ATOM 663 N N . SER A 1 95 ? -23.270 27.196 2.238 1.00 42.28 95 SER A N 1
ATOM 664 C CA . SER A 1 95 ? -23.858 25.872 2.462 1.00 42.28 95 SER A CA 1
ATOM 665 C C . SER A 1 95 ? -22.978 24.600 2.442 1.00 42.28 95 SER A C 1
ATOM 667 O O . SER A 1 95 ? -22.671 24.020 1.415 1.00 42.28 95 SER A O 1
ATOM 669 N N . ARG A 1 96 ? -22.721 24.127 3.676 1.00 38.91 96 ARG A N 1
ATOM 670 C CA . ARG A 1 96 ? -22.635 22.733 4.182 1.00 38.91 96 ARG A CA 1
ATOM 671 C C . ARG A 1 96 ? -21.683 21.721 3.493 1.00 38.91 96 ARG A C 1
ATOM 673 O O . ARG A 1 96 ? -21.907 21.339 2.352 1.00 38.91 96 ARG A O 1
ATOM 680 N N . PRO A 1 97 ? -20.700 21.152 4.225 1.00 44.09 97 PRO A N 1
ATOM 681 C CA . PRO A 1 97 ? -19.942 19.999 3.744 1.00 44.09 97 PRO A CA 1
ATOM 682 C C . PRO A 1 97 ? -20.795 18.710 3.781 1.00 44.09 97 PRO A C 1
ATOM 684 O O . PRO A 1 97 ? -21.626 18.567 4.681 1.00 44.09 97 PRO A O 1
ATOM 687 N N . PRO A 1 98 ? -20.573 17.752 2.860 1.00 54.00 98 PRO A N 1
ATOM 688 C CA . PRO A 1 98 ? -21.403 16.553 2.739 1.00 54.00 98 PRO A CA 1
ATOM 689 C C . PRO A 1 98 ? -21.144 15.455 3.788 1.00 54.00 98 PRO A C 1
ATOM 691 O O . PRO A 1 98 ? -21.906 14.497 3.824 1.00 54.00 98 PRO A O 1
ATOM 694 N N . TRP A 1 99 ? -20.118 15.558 4.650 1.00 41.47 99 TRP A N 1
ATOM 695 C CA . TRP A 1 99 ? -19.800 14.491 5.615 1.00 41.47 99 TRP A CA 1
ATOM 696 C C . TRP A 1 99 ? -19.312 15.027 6.977 1.00 41.47 99 TRP A C 1
ATOM 698 O O . TRP A 1 99 ? -18.420 15.885 7.024 1.00 41.47 99 TR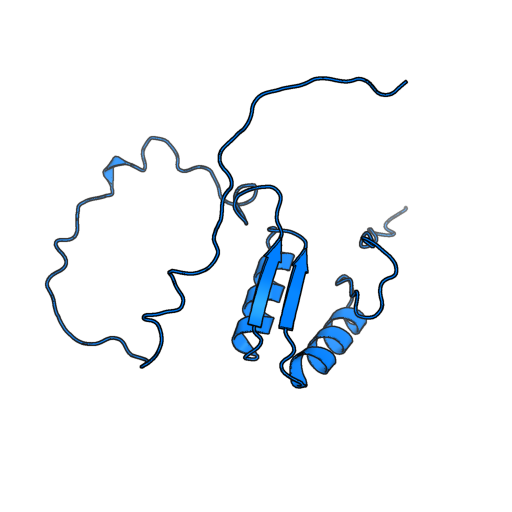P A O 1
ATOM 708 N N . PRO A 1 100 ? -19.864 14.534 8.102 1.00 41.34 100 PRO A N 1
ATOM 709 C CA . PRO A 1 100 ? -19.542 15.006 9.444 1.00 41.34 100 PRO A CA 1
ATOM 710 C C . PRO A 1 100 ? -18.276 14.310 9.969 1.00 41.34 100 PRO A C 1
ATOM 712 O O . PRO A 1 100 ? -18.348 13.243 10.564 1.00 41.34 100 PRO A O 1
ATOM 715 N N . GLY A 1 101 ? -17.093 14.891 9.754 1.00 47.91 101 GLY A N 1
ATOM 716 C CA . GLY A 1 101 ? -15.874 14.355 10.389 1.00 47.91 101 GLY A CA 1
ATOM 717 C C . GLY A 1 101 ? -14.534 14.939 9.946 1.00 47.91 101 GLY A C 1
ATOM 718 O O . GLY A 1 101 ? -13.518 14.718 10.597 1.00 47.91 101 GLY A O 1
ATOM 719 N N . TRP A 1 102 ? -14.495 15.727 8.870 1.00 43.88 102 TRP A N 1
ATOM 720 C CA . TRP A 1 102 ? -13.221 16.082 8.230 1.00 43.88 102 TRP A CA 1
ATOM 721 C C . TRP A 1 102 ? -12.390 17.162 8.949 1.00 43.88 102 TRP A C 1
ATOM 723 O O . TRP A 1 102 ? -11.236 17.399 8.600 1.00 43.88 102 TRP A O 1
ATOM 733 N N . ARG A 1 103 ? -12.947 17.805 9.985 1.00 42.78 103 ARG A N 1
ATOM 734 C CA . ARG A 1 103 ? -12.349 18.981 10.643 1.00 42.78 103 ARG A CA 1
ATOM 735 C C . ARG A 1 103 ? -11.021 18.689 11.368 1.00 42.78 103 ARG A C 1
ATOM 737 O O . ARG A 1 103 ? -10.251 19.617 11.568 1.00 42.78 103 ARG A O 1
ATOM 744 N N . ASN A 1 104 ? -10.717 17.421 11.666 1.00 43.53 104 ASN A N 1
ATOM 745 C CA . ASN A 1 104 ? -9.501 17.025 12.393 1.00 43.53 104 ASN A CA 1
ATOM 746 C C . ASN A 1 104 ? -8.447 16.297 11.533 1.00 43.53 104 ASN A C 1
ATOM 748 O O . ASN A 1 104 ? -7.347 16.053 12.020 1.00 43.53 104 ASN A O 1
ATOM 752 N N . ALA A 1 105 ? -8.743 15.955 10.271 1.00 42.25 105 ALA A N 1
ATOM 753 C CA . ALA A 1 105 ? -7.860 15.110 9.453 1.00 42.25 105 ALA A CA 1
ATOM 754 C C . ALA A 1 105 ? -6.783 15.893 8.677 1.00 42.25 105 ALA A C 1
ATOM 756 O O . ALA A 1 105 ? -5.702 15.371 8.439 1.00 42.25 105 ALA A O 1
ATOM 757 N N . ALA A 1 106 ? -7.042 17.152 8.307 1.00 40.75 106 ALA A N 1
ATOM 758 C CA . ALA A 1 106 ? -6.101 17.946 7.506 1.00 40.75 106 ALA A CA 1
ATOM 759 C C . ALA A 1 106 ? -4.954 18.581 8.322 1.00 40.75 106 ALA A C 1
ATOM 761 O O . ALA A 1 106 ? -4.029 19.141 7.742 1.00 40.75 106 ALA A O 1
ATOM 762 N N . ALA A 1 107 ? -5.006 18.508 9.657 1.00 38.91 107 ALA A N 1
ATOM 763 C CA . ALA A 1 107 ? -4.051 19.178 10.543 1.00 38.91 107 ALA A CA 1
ATOM 764 C C . ALA A 1 107 ? -2.946 18.258 11.097 1.00 38.91 107 ALA A C 1
ATOM 766 O O . ALA A 1 107 ? -2.033 18.751 11.755 1.00 38.91 107 ALA A O 1
ATOM 767 N N . GLN A 1 108 ? -2.995 16.942 10.857 1.00 37.56 108 GLN A N 1
ATOM 768 C CA . GLN A 1 108 ? -2.019 16.003 11.418 1.00 37.56 108 GLN A CA 1
ATOM 769 C C . GLN A 1 108 ? -1.293 15.221 10.314 1.00 37.56 108 GLN A C 1
ATOM 771 O O . GLN A 1 108 ? -1.889 14.460 9.563 1.00 37.56 108 GLN A O 1
ATOM 776 N N . SER A 1 109 ? 0.022 15.461 10.277 1.00 38.75 109 SER A N 1
ATOM 777 C CA . SER A 1 109 ? 1.100 14.768 9.561 1.00 38.75 109 SER A CA 1
ATOM 778 C C . SER A 1 109 ? 1.250 14.972 8.046 1.00 38.75 109 SER A C 1
ATOM 780 O O . SER A 1 109 ? 1.265 14.019 7.272 1.00 38.75 109 SER A O 1
ATOM 782 N N . VAL A 1 110 ? 1.551 16.208 7.642 1.00 38.00 110 VAL A N 1
ATOM 783 C CA . VAL A 1 110 ? 2.668 16.451 6.710 1.00 38.00 110 VAL A CA 1
ATOM 784 C C . VAL A 1 110 ? 3.723 17.228 7.495 1.00 38.00 110 VAL A C 1
ATOM 786 O O . VAL A 1 110 ? 3.743 18.453 7.491 1.00 38.00 110 VAL A O 1
ATOM 789 N N . SER A 1 111 ? 4.569 16.522 8.250 1.00 36.34 111 SER A N 1
ATOM 790 C CA . SER A 1 111 ? 5.765 17.127 8.839 1.00 36.34 111 SER A CA 1
ATOM 791 C C . SER A 1 111 ? 6.897 17.041 7.819 1.00 36.34 111 SER A C 1
ATOM 793 O O . SER A 1 111 ? 7.693 16.104 7.812 1.00 36.34 111 SER A O 1
ATOM 795 N N . SER A 1 112 ? 6.953 18.008 6.912 1.00 31.69 112 SER A N 1
ATOM 796 C CA . SER A 1 112 ? 8.169 18.293 6.157 1.00 31.69 112 SER A CA 1
ATOM 797 C C . SER A 1 112 ? 9.175 18.956 7.101 1.00 31.69 112 SER A C 1
ATOM 799 O O . SER A 1 112 ? 8.992 20.111 7.481 1.00 31.69 112 SER A O 1
ATOM 801 N N . SER A 1 113 ? 10.216 18.222 7.500 1.00 33.72 113 SER A N 1
ATOM 802 C CA . SER A 1 113 ? 11.345 18.788 8.248 1.00 33.72 113 SER A CA 1
ATOM 803 C C . SER A 1 113 ? 12.057 19.864 7.414 1.00 33.72 113 SER A C 1
ATOM 805 O O . SER A 1 113 ? 12.379 19.610 6.248 1.00 33.72 113 SER A O 1
ATOM 807 N N . PRO A 1 114 ? 12.346 21.050 7.977 1.00 35.50 114 PRO A N 1
ATOM 808 C CA . PRO A 1 114 ? 13.165 22.049 7.314 1.00 35.50 114 PRO A CA 1
ATOM 809 C C . PRO A 1 114 ? 14.639 21.614 7.281 1.00 35.50 114 PRO A C 1
ATOM 811 O O . PRO A 1 114 ? 15.261 21.332 8.299 1.00 35.50 114 PRO A O 1
ATOM 814 N N . LYS A 1 115 ? 15.159 21.558 6.053 1.00 35.34 115 LYS A N 1
ATOM 815 C CA . LYS A 1 115 ? 16.553 21.710 5.601 1.00 35.34 115 LYS A CA 1
ATOM 816 C C . LYS A 1 115 ? 17.585 22.034 6.710 1.00 35.34 115 LYS A C 1
ATOM 818 O O . LYS A 1 115 ? 17.619 23.155 7.207 1.00 35.34 115 LYS A O 1
ATOM 823 N N . ALA A 1 116 ? 18.500 21.100 6.981 1.00 33.31 116 ALA A N 1
ATOM 824 C CA . ALA A 1 116 ? 19.805 21.372 7.59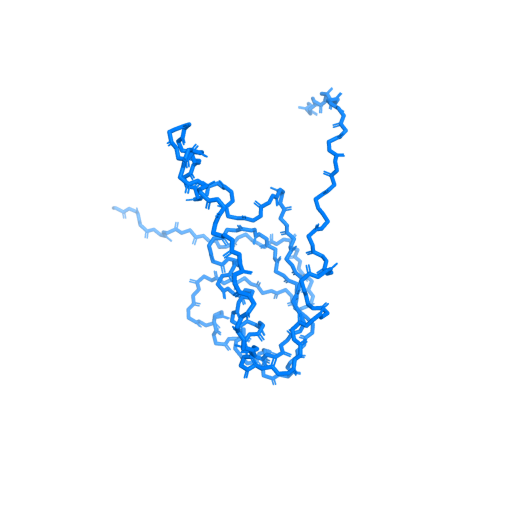8 1.00 33.31 116 ALA A CA 1
ATOM 825 C C . ALA A 1 116 ? 20.931 21.146 6.557 1.00 33.31 116 ALA A C 1
ATOM 827 O O . ALA A 1 116 ? 20.722 20.387 5.605 1.00 33.31 116 ALA A O 1
ATOM 828 N N . PRO A 1 117 ? 22.081 21.840 6.660 1.00 39.28 117 PRO A N 1
ATOM 829 C CA . PRO A 1 117 ? 23.016 22.015 5.556 1.00 39.28 117 PRO A CA 1
ATOM 830 C C . PRO A 1 117 ? 24.004 20.853 5.394 1.00 39.28 117 PRO A C 1
ATOM 832 O O . PRO A 1 117 ? 24.298 20.109 6.323 1.00 39.28 117 PRO A O 1
ATOM 835 N N . CYS A 1 118 ? 24.515 20.753 4.167 1.00 33.28 118 CYS A N 1
ATOM 836 C CA . CYS A 1 118 ? 25.594 19.900 3.684 1.00 33.28 118 CYS A CA 1
ATOM 837 C C . CYS A 1 118 ? 26.634 19.470 4.734 1.00 33.28 118 CYS A C 1
ATOM 839 O O . CYS A 1 118 ? 27.360 20.309 5.261 1.00 33.28 118 CYS A O 1
ATOM 841 N N . LEU A 1 119 ? 26.863 18.157 4.856 1.00 31.16 119 LEU A N 1
ATOM 842 C CA . LEU A 1 119 ? 28.214 17.646 5.084 1.00 31.16 119 LEU A CA 1
ATOM 843 C C . LEU A 1 119 ? 28.483 16.402 4.230 1.00 31.16 119 LEU A C 1
ATOM 845 O O . LEU A 1 119 ? 27.883 15.342 4.371 1.00 31.16 119 LEU A O 1
ATOM 849 N N . ARG A 1 120 ? 29.416 16.606 3.306 1.00 38.81 120 ARG A N 1
ATOM 850 C CA . ARG A 1 120 ? 30.036 15.667 2.379 1.00 38.81 120 ARG A CA 1
ATOM 851 C C . ARG A 1 120 ? 31.002 14.759 3.151 1.00 38.81 120 ARG A C 1
ATOM 853 O O . ARG A 1 120 ? 31.971 15.281 3.687 1.00 38.81 120 ARG A O 1
ATOM 860 N N . ARG A 1 121 ? 30.788 13.439 3.169 1.00 35.19 121 ARG A N 1
ATOM 861 C CA . ARG A 1 121 ? 31.802 12.403 3.495 1.00 35.19 121 ARG A CA 1
ATOM 862 C C . ARG A 1 121 ? 31.445 11.126 2.712 1.00 35.19 121 ARG A C 1
ATOM 864 O O . ARG A 1 121 ? 30.454 10.487 3.028 1.00 35.19 121 ARG A O 1
ATOM 871 N N . SER A 1 122 ? 31.946 10.941 1.486 1.00 33.44 122 SER A N 1
ATOM 872 C CA . SER A 1 122 ? 33.121 10.113 1.133 1.00 33.44 122 SER A CA 1
ATOM 873 C C . SER A 1 122 ? 33.137 8.743 1.827 1.00 33.44 122 SER A C 1
ATOM 875 O O . SER A 1 122 ? 33.546 8.652 2.981 1.00 33.44 122 SER A O 1
ATOM 877 N N . TRP A 1 123 ? 32.699 7.705 1.113 1.00 32.34 123 TRP A N 1
ATOM 878 C CA . TRP A 1 123 ? 32.977 6.304 1.437 1.00 32.34 123 TRP A CA 1
ATOM 879 C C . TRP A 1 123 ? 34.108 5.847 0.506 1.00 32.34 123 TRP A C 1
ATOM 881 O O . TRP A 1 123 ? 33.936 5.859 -0.715 1.00 32.34 123 TRP A O 1
ATOM 891 N N . SER A 1 124 ? 35.262 5.553 1.104 1.00 36.56 124 SER A N 1
ATOM 892 C CA . SER A 1 124 ? 36.260 4.606 0.599 1.00 36.56 124 SER A CA 1
ATOM 893 C C . SER A 1 124 ? 36.015 3.272 1.285 1.00 36.56 124 SER A C 1
ATOM 895 O O . SER A 1 124 ? 35.561 3.317 2.452 1.00 36.56 124 SER A O 1
#

Foldseek 3Di:
DDDPDDDDDDPDDDVPDADDDDPVSVVVLVVVLLVQEAEEFEELEPVSVVSQVVSVVSVHNYHYDYPDDRCPVPDDDPDPVVPVPPPPPPPPDDDDDPDPDCPPPVPDDPPPDDDDDDDDDDDD

Secondary structure (DSSP, 8-state):
-------PPPS---TT----SSHHHHHHHHHHHTT--EEEEE--SHHHHHHHHHHHHTT-EEEEE-SSSTTTTTSPPPPTTGGGG------------SSTTGGGTTTS----------------

pLDDT: mean 73.41, std 24.61, range [31.16, 97.88]

Radius of gyration: 19.93 Å; chains: 1; bounding box: 60×48×38 Å

InterPro domains:
  IPR023753 FAD/NAD(P)-binding domain [PF07992] (2-67)
  IPR036188 FAD/NAD(P)-binding domain superfamily [G3DSA:3.50.50.60] (10-76)
  IPR036188 FAD/NAD(P)-binding domain superfamily [SSF51905] (2-67)

Organism: NCBI:txid1508375

Sequence (124 aa):
MLATGSHARRLSELPGELTLRGLDDALALRARLASKPSVVVIGGGPLGMEVASGALAAGCRVTVVSQGVPLTGQLAQPSPRSSSLTRPRTASKSSRPPWPGWRNAAAQSVSSSPKAPCLRRSWS